Protein AF-A0AAU7W3F6-F1 (afdb_monomer_lite)

pLDDT: mean 86.33, std 10.71, range [57.38, 97.69]

Foldseek 3Di:
DDDVVPDQWDWADPDPQKIAIGGPDPAPFDGMGRDPVVVVVRVVVSVVVVPPVDDDDDDDDDPDPDD

Structure (mmCIF, N/CA/C/O backbone):
data_AF-A0AAU7W3F6-F1
#
_entry.id   AF-A0AAU7W3F6-F1
#
loop_
_atom_site.group_PDB
_atom_site.id
_atom_site.type_symbol
_atom_site.label_atom_id
_atom_site.label_alt_id
_atom_site.label_comp_id
_atom_site.label_asym_id
_atom_site.label_entity_id
_atom_site.label_seq_id
_atom_site.pdbx_PDB_ins_code
_atom_site.Cartn_x
_atom_site.Cartn_y
_atom_site.Cartn_z
_atom_site.occupancy
_atom_site.B_iso_or_equiv
_atom_site.auth_seq_id
_atom_site.auth_comp_id
_atom_site.auth_asym_id
_atom_site.auth_atom_id
_atom_site.pdbx_PDB_model_num
ATOM 1 N N . MET A 1 1 ? 11.307 -5.560 15.277 1.00 57.38 1 MET A N 1
ATOM 2 C CA . MET A 1 1 ? 11.550 -4.750 14.062 1.00 57.38 1 MET A CA 1
ATOM 3 C C . MET A 1 1 ? 10.662 -5.170 12.889 1.00 57.38 1 MET A C 1
ATOM 5 O O . MET A 1 1 ? 10.296 -4.294 12.132 1.00 57.38 1 MET A O 1
ATOM 9 N N . ASN A 1 2 ? 10.214 -6.429 12.788 1.00 61.75 2 ASN A N 1
ATOM 10 C CA . ASN A 1 2 ? 9.133 -6.836 11.878 1.00 61.75 2 ASN A CA 1
ATOM 11 C C . ASN A 1 2 ? 7.946 -7.353 12.698 1.00 61.75 2 ASN A C 1
ATOM 13 O O . ASN A 1 2 ? 7.958 -8.499 13.135 1.00 61.75 2 ASN A O 1
ATOM 17 N N . ASP A 1 3 ? 6.967 -6.492 12.971 1.00 74.12 3 ASP A N 1
ATOM 18 C CA . ASP A 1 3 ? 5.659 -6.937 13.459 1.00 74.12 3 ASP A CA 1
ATOM 19 C C . ASP A 1 3 ? 4.715 -6.980 12.251 1.00 74.12 3 ASP A C 1
ATOM 21 O O . ASP A 1 3 ? 4.393 -5.911 11.726 1.00 74.12 3 ASP A O 1
ATOM 25 N N . PRO A 1 4 ? 4.257 -8.164 11.806 1.00 71.88 4 PRO A N 1
ATOM 26 C CA . PRO A 1 4 ? 3.305 -8.291 10.702 1.00 71.88 4 PRO A CA 1
ATOM 27 C C . PRO A 1 4 ? 2.029 -7.466 10.910 1.00 71.88 4 PRO A C 1
ATOM 29 O O . PRO A 1 4 ? 1.386 -7.063 9.947 1.00 71.88 4 PRO A O 1
ATOM 32 N N . ARG A 1 5 ? 1.681 -7.140 12.165 1.00 75.88 5 ARG A N 1
ATOM 33 C CA . ARG A 1 5 ? 0.544 -6.266 12.495 1.00 75.88 5 ARG A CA 1
ATOM 34 C C . ARG A 1 5 ? 0.753 -4.809 12.085 1.00 75.88 5 ARG A C 1
ATOM 36 O O . ARG A 1 5 ? -0.203 -4.038 12.118 1.00 75.88 5 ARG A O 1
ATOM 43 N N . ARG A 1 6 ? 1.978 -4.403 11.753 1.00 81.88 6 ARG A N 1
ATOM 44 C CA . ARG A 1 6 ? 2.312 -3.040 11.313 1.00 81.88 6 ARG A CA 1
ATOM 45 C C . ARG A 1 6 ? 2.559 -2.944 9.815 1.00 81.88 6 ARG A C 1
ATOM 47 O O . ARG A 1 6 ? 2.671 -1.835 9.304 1.00 81.88 6 ARG A O 1
ATOM 54 N N . THR A 1 7 ? 2.625 -4.070 9.118 1.00 88.06 7 THR A N 1
ATOM 55 C CA . THR A 1 7 ? 2.795 -4.073 7.671 1.00 88.06 7 THR A CA 1
ATOM 56 C C . THR A 1 7 ? 1.432 -3.871 7.007 1.00 88.06 7 THR A C 1
ATOM 58 O O . THR A 1 7 ? 0.453 -4.518 7.377 1.00 88.06 7 THR A O 1
ATOM 61 N N . VAL A 1 8 ? 1.352 -2.946 6.048 1.00 89.06 8 VAL A N 1
ATOM 62 C CA . VAL A 1 8 ? 0.098 -2.590 5.352 1.00 89.06 8 VAL A CA 1
ATOM 63 C C . VAL A 1 8 ? 0.040 -3.122 3.922 1.00 89.06 8 VAL A C 1
ATOM 65 O O . VAL A 1 8 ? -1.049 -3.390 3.424 1.00 89.06 8 VAL A O 1
ATOM 68 N N . GLY A 1 9 ? 1.190 -3.369 3.295 1.00 92.44 9 GLY A N 1
ATOM 69 C CA . GLY A 1 9 ? 1.289 -3.982 1.974 1.00 92.44 9 GLY A CA 1
ATOM 70 C C . GLY A 1 9 ? 2.725 -4.352 1.608 1.00 92.44 9 GLY A C 1
ATOM 71 O O . GLY A 1 9 ? 3.665 -3.994 2.323 1.00 92.44 9 GLY A O 1
ATOM 72 N N . CYS A 1 10 ? 2.868 -5.072 0.499 1.00 94.06 10 CYS A N 1
ATOM 73 C CA . CYS A 1 10 ? 4.139 -5.426 -0.131 1.00 94.06 10 CYS A CA 1
ATOM 74 C C . CYS A 1 10 ? 4.227 -4.747 -1.501 1.00 94.06 10 CYS A C 1
ATOM 76 O O . CYS A 1 10 ? 3.254 -4.781 -2.249 1.00 94.06 10 CYS A O 1
ATOM 78 N N . ILE A 1 11 ? 5.379 -4.159 -1.827 1.00 95.81 11 ILE A N 1
ATOM 79 C CA . ILE A 1 11 ?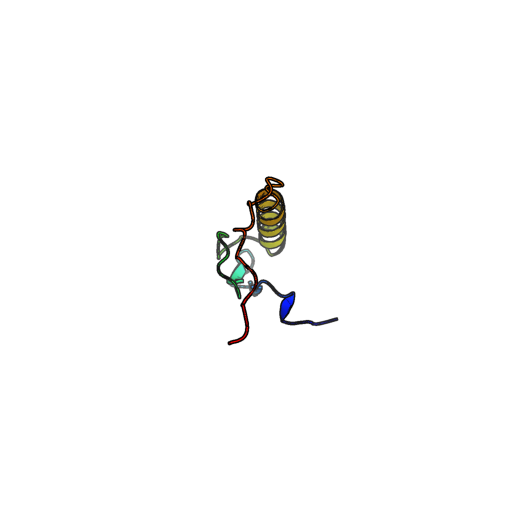 5.628 -3.503 -3.117 1.00 95.81 11 ILE A CA 1
ATOM 80 C C . ILE A 1 11 ? 6.467 -4.445 -3.980 1.00 95.81 11 ILE A C 1
ATOM 82 O O . ILE A 1 11 ? 7.522 -4.909 -3.541 1.00 95.81 11 ILE A O 1
ATOM 86 N N . TYR A 1 12 ? 6.006 -4.705 -5.195 1.00 96.62 12 TYR A N 1
ATOM 87 C CA . TYR A 1 12 ? 6.673 -5.527 -6.193 1.00 96.62 12 TYR A CA 1
ATOM 88 C C . TYR A 1 12 ? 7.003 -4.671 -7.408 1.00 96.62 12 TYR A C 1
ATOM 90 O O . TYR A 1 12 ? 6.154 -3.938 -7.904 1.00 96.62 12 TYR A O 1
ATOM 98 N N . GLN A 1 13 ? 8.238 -4.761 -7.889 1.00 96.50 13 GLN A N 1
ATOM 99 C CA . GLN A 1 13 ? 8.620 -4.112 -9.135 1.00 96.50 13 GLN A CA 1
ATOM 100 C C . GLN A 1 13 ? 8.084 -4.929 -10.316 1.00 96.50 13 GLN A C 1
ATOM 102 O O . GLN A 1 13 ? 8.367 -6.124 -10.406 1.00 96.50 13 GLN A O 1
ATOM 107 N N . VAL A 1 14 ? 7.295 -4.290 -11.182 1.00 94.75 14 VAL A N 1
ATOM 108 C CA . VAL A 1 14 ? 6.681 -4.911 -12.368 1.00 94.75 14 VAL A CA 1
ATOM 109 C C . VAL A 1 14 ? 7.534 -4.631 -13.601 1.00 94.75 14 VAL A C 1
ATOM 111 O O . VAL A 1 14 ? 7.802 -5.548 -14.376 1.00 94.75 14 VAL A O 1
ATOM 114 N N . ASP A 1 15 ? 8.029 -3.399 -13.733 1.00 94.38 15 ASP A N 1
ATOM 115 C CA . ASP A 1 15 ? 9.035 -3.013 -14.723 1.00 94.38 15 ASP A CA 1
ATOM 116 C C . ASP A 1 15 ? 9.957 -1.889 -14.195 1.00 94.38 15 ASP A C 1
ATOM 118 O O . ASP A 1 15 ? 10.065 -1.668 -12.988 1.00 94.38 15 ASP A O 1
ATOM 122 N N . GLU A 1 16 ? 10.714 -1.226 -15.071 1.00 93.38 16 GLU A N 1
ATOM 123 C CA . GLU A 1 16 ? 11.641 -0.145 -14.696 1.00 93.38 16 GLU A CA 1
ATOM 124 C C . GLU A 1 16 ? 10.935 1.073 -14.070 1.00 93.38 16 GLU A C 1
ATOM 126 O O . GLU A 1 16 ? 11.514 1.748 -13.217 1.00 93.38 16 GLU A O 1
ATOM 131 N N . TYR A 1 17 ? 9.688 1.321 -14.462 1.00 93.50 17 TYR A N 1
ATOM 132 C CA . TYR A 1 17 ? 8.894 2.493 -14.111 1.00 93.50 17 TYR A CA 1
ATOM 133 C C . TYR A 1 17 ? 7.544 2.142 -13.489 1.00 93.50 17 TYR A C 1
ATOM 135 O O . TYR A 1 17 ? 6.761 3.049 -13.256 1.00 93.50 17 TYR A O 1
ATOM 143 N N . GLU A 1 18 ? 7.242 0.870 -13.236 1.00 96.19 18 GLU A N 1
ATOM 144 C CA . GLU A 1 18 ? 5.980 0.432 -12.647 1.00 96.19 18 GLU A CA 1
ATOM 145 C C . GLU A 1 18 ? 6.217 -0.486 -11.445 1.00 96.19 18 GLU A C 1
ATOM 147 O O . GLU A 1 18 ? 7.007 -1.439 -11.472 1.00 96.19 18 GLU A O 1
ATOM 152 N N . VAL A 1 19 ? 5.465 -0.220 -10.380 1.00 97.69 19 VAL A N 1
ATOM 153 C CA . VAL A 1 19 ? 5.364 -1.072 -9.201 1.00 97.69 19 VAL A CA 1
ATOM 154 C C . VAL A 1 19 ? 3.911 -1.429 -8.912 1.00 97.69 19 VAL A C 1
ATOM 156 O O . VAL A 1 19 ? 3.001 -0.609 -9.045 1.00 97.69 19 VAL A O 1
ATOM 159 N N . GLU A 1 20 ? 3.704 -2.658 -8.455 1.00 97.44 20 GLU A N 1
ATOM 160 C CA . GLU A 1 20 ? 2.419 -3.169 -7.998 1.00 97.44 20 GLU A CA 1
ATOM 161 C C . GLU A 1 20 ? 2.456 -3.387 -6.486 1.00 97.44 20 GLU A C 1
ATOM 163 O O . GLU A 1 20 ? 3.438 -3.872 -5.918 1.00 97.44 20 GLU A O 1
ATOM 168 N N . VAL A 1 21 ? 1.373 -3.011 -5.814 1.00 97.06 21 VAL A N 1
ATOM 169 C CA . VAL A 1 21 ? 1.240 -3.109 -4.365 1.00 97.06 21 VAL A CA 1
ATOM 170 C C . VAL A 1 21 ? 0.183 -4.140 -4.024 1.00 97.06 21 VAL A C 1
ATOM 172 O O . VAL A 1 21 ? -0.984 -4.014 -4.394 1.00 97.06 21 VAL A O 1
ATOM 175 N N . MET A 1 22 ? 0.591 -5.139 -3.250 1.00 95.69 22 MET A N 1
ATOM 176 C CA . MET A 1 22 ? -0.318 -6.088 -2.626 1.00 95.69 22 MET A CA 1
ATOM 177 C C . MET A 1 22 ? -0.650 -5.601 -1.217 1.00 95.69 22 MET A C 1
ATOM 179 O O . MET A 1 22 ? 0.155 -5.745 -0.292 1.00 95.69 22 MET A O 1
ATOM 183 N N . TRP A 1 23 ? -1.834 -5.019 -1.047 1.00 94.25 23 TRP A N 1
ATOM 184 C CA . TRP A 1 23 ? -2.322 -4.585 0.260 1.00 94.25 23 TRP A CA 1
ATOM 185 C C . TRP A 1 23 ? -2.721 -5.783 1.125 1.00 94.25 23 TRP A C 1
ATOM 187 O O . TRP A 1 23 ? -3.386 -6.711 0.674 1.00 94.25 23 TRP A O 1
ATOM 197 N N . MET A 1 24 ? -2.332 -5.754 2.399 1.00 91.19 24 MET A N 1
ATOM 198 C CA . MET A 1 24 ? -2.714 -6.774 3.388 1.00 91.19 24 MET A CA 1
ATOM 199 C C . MET A 1 24 ? -3.968 -6.399 4.180 1.00 91.19 24 MET A C 1
ATOM 201 O O . MET A 1 24 ? -4.429 -7.163 5.027 1.00 91.19 24 MET A O 1
ATOM 205 N N . ARG A 1 25 ? -4.501 -5.202 3.939 1.00 85.44 25 ARG A N 1
ATOM 206 C CA . ARG A 1 25 ? -5.735 -4.687 4.525 1.00 85.44 25 ARG A CA 1
ATOM 207 C C . ARG A 1 25 ? -6.590 -4.102 3.417 1.00 85.44 25 ARG A C 1
ATOM 209 O O . ARG A 1 25 ? -6.065 -3.717 2.376 1.00 85.44 25 ARG A O 1
ATOM 216 N N . ASP A 1 26 ? -7.884 -4.002 3.680 1.00 86.75 26 ASP A N 1
ATOM 217 C CA . ASP A 1 26 ? -8.792 -3.271 2.807 1.00 86.75 26 ASP A CA 1
ATOM 218 C C . ASP A 1 26 ? -8.523 -1.767 2.959 1.00 86.75 26 ASP A C 1
ATOM 220 O O . ASP A 1 26 ? -8.864 -1.147 3.969 1.00 86.75 26 ASP A O 1
ATOM 224 N N . ILE A 1 27 ? -7.775 -1.224 2.002 1.00 85.06 27 ILE A N 1
ATOM 225 C CA . ILE A 1 27 ? -7.279 0.148 1.982 1.00 85.06 27 ILE A CA 1
ATOM 226 C C . ILE A 1 27 ? -7.756 0.762 0.664 1.00 85.06 27 ILE A C 1
ATOM 228 O O . ILE A 1 27 ? -7.479 0.193 -0.392 1.00 85.06 27 ILE A O 1
ATOM 232 N N . PRO A 1 28 ? -8.426 1.927 0.683 1.00 87.38 28 PRO A N 1
ATOM 233 C CA . PRO A 1 28 ? -8.872 2.612 -0.527 1.00 87.38 28 PRO A CA 1
ATOM 234 C C . PRO A 1 28 ? -7.705 3.353 -1.211 1.00 87.38 28 PRO A C 1
ATOM 236 O O . PRO A 1 28 ? -7.747 4.571 -1.375 1.00 87.38 28 PRO A O 1
ATOM 239 N N . ALA A 1 29 ? -6.654 2.613 -1.563 1.00 89.94 29 ALA A N 1
ATOM 240 C CA . ALA A 1 29 ? -5.458 3.071 -2.262 1.00 89.94 29 ALA A CA 1
ATOM 241 C C . ALA A 1 29 ? -5.337 2.350 -3.613 1.00 89.94 29 ALA A C 1
ATOM 243 O O . ALA A 1 29 ? -5.887 1.261 -3.804 1.00 89.94 29 ALA A O 1
ATOM 244 N N . ALA A 1 30 ? -4.612 2.943 -4.561 1.00 94.25 30 ALA A N 1
ATOM 245 C CA . ALA A 1 30 ? -4.336 2.277 -5.833 1.00 94.25 30 ALA A CA 1
ATOM 246 C C . ALA A 1 30 ? -3.452 1.031 -5.625 1.00 94.25 30 ALA A C 1
ATOM 248 O O . ALA A 1 30 ? -2.805 0.868 -4.592 1.00 94.25 30 ALA A O 1
ATOM 249 N N . THR A 1 31 ? -3.423 0.129 -6.606 1.00 95.88 31 THR A N 1
ATOM 250 C CA . THR A 1 31 ? -2.543 -1.054 -6.589 1.00 95.88 31 THR A CA 1
ATOM 251 C C . THR A 1 31 ? -1.379 -0.946 -7.566 1.00 95.88 31 THR A C 1
ATOM 253 O O . THR A 1 31 ? -0.490 -1.783 -7.511 1.00 95.88 31 THR A O 1
ATOM 256 N N . ARG A 1 32 ? -1.349 0.069 -8.439 1.00 96.69 32 ARG A N 1
ATOM 257 C CA . ARG A 1 32 ? -0.282 0.312 -9.422 1.00 96.69 32 ARG A CA 1
ATOM 258 C C . ARG A 1 32 ? 0.222 1.741 -9.323 1.00 96.69 32 ARG A C 1
ATOM 260 O O . ARG A 1 32 ? -0.585 2.667 -9.253 1.00 96.69 32 ARG A O 1
ATOM 267 N N . PHE A 1 33 ? 1.539 1.900 -9.345 1.00 96.75 33 PHE A N 1
ATOM 268 C CA . PHE A 1 33 ? 2.224 3.182 -9.210 1.00 96.75 33 PHE A CA 1
ATOM 269 C C . PHE A 1 33 ? 3.471 3.218 -10.083 1.00 96.75 33 PHE A C 1
ATOM 271 O O . PHE A 1 33 ? 3.979 2.172 -10.477 1.00 96.75 33 PHE A O 1
ATOM 278 N N . MET A 1 34 ? 3.993 4.417 -10.337 1.00 96.31 34 MET A N 1
ATOM 279 C CA . MET A 1 34 ? 5.211 4.577 -11.134 1.00 96.31 34 MET A CA 1
ATOM 280 C C . MET A 1 34 ? 6.494 4.433 -10.295 1.00 96.31 34 MET A C 1
ATOM 282 O O . MET A 1 34 ? 7.601 4.284 -10.805 1.00 96.31 34 MET A O 1
ATOM 286 N N . SER A 1 35 ? 6.365 4.512 -8.970 1.00 95.94 35 SER A N 1
ATOM 287 C CA . SER A 1 35 ? 7.486 4.438 -8.043 1.00 95.94 35 SER A CA 1
ATOM 288 C C . SER A 1 35 ? 7.038 3.939 -6.669 1.00 95.94 35 SER A C 1
ATOM 290 O O . SER A 1 35 ? 5.930 4.257 -6.227 1.00 95.94 35 SER A O 1
ATOM 292 N N . PRO A 1 36 ? 7.911 3.242 -5.915 1.00 94.88 36 PRO A N 1
ATOM 293 C CA . PRO A 1 36 ? 7.669 2.944 -4.504 1.00 94.88 36 PRO A CA 1
ATOM 294 C C . PRO A 1 36 ? 7.411 4.192 -3.647 1.00 94.88 36 PRO A C 1
ATOM 296 O O . PRO A 1 36 ? 6.767 4.100 -2.604 1.00 94.88 36 PRO A O 1
ATOM 299 N N . ILE A 1 37 ? 7.922 5.356 -4.060 1.00 95.88 37 ILE A N 1
ATOM 300 C CA . ILE A 1 37 ? 7.724 6.619 -3.338 1.00 95.88 37 ILE A CA 1
ATOM 301 C C . ILE A 1 37 ? 6.268 7.079 -3.425 1.00 95.88 37 ILE A C 1
ATOM 303 O O . ILE A 1 37 ? 5.712 7.511 -2.417 1.00 95.88 37 ILE A O 1
ATOM 307 N N . ASP A 1 38 ? 5.629 6.912 -4.582 1.00 95.56 38 ASP A N 1
ATOM 308 C CA . ASP A 1 38 ? 4.229 7.296 -4.776 1.00 95.56 38 ASP A CA 1
ATOM 309 C C . ASP A 1 38 ? 3.302 6.476 -3.865 1.00 95.56 38 ASP A C 1
ATOM 311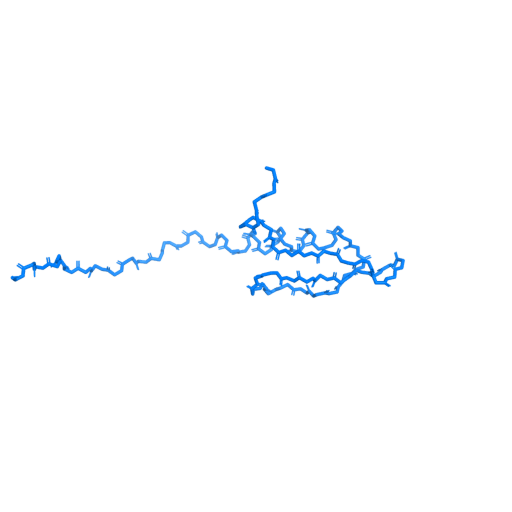 O O . ASP A 1 38 ? 2.352 7.011 -3.296 1.00 95.56 38 ASP A O 1
ATOM 315 N N . VAL A 1 39 ? 3.638 5.198 -3.643 1.00 94.81 39 VAL A N 1
ATOM 316 C CA . VAL A 1 39 ? 2.944 4.320 -2.685 1.00 94.81 39 VAL A CA 1
ATOM 317 C C . VAL A 1 39 ? 2.993 4.904 -1.271 1.00 94.81 39 VAL A C 1
ATOM 319 O O . VAL A 1 39 ? 1.984 4.932 -0.566 1.00 94.81 39 VAL A O 1
ATOM 322 N N . LEU A 1 40 ? 4.172 5.362 -0.833 1.00 93.69 40 LEU A N 1
ATOM 323 C CA . LEU A 1 40 ? 4.359 5.917 0.509 1.00 93.69 40 LEU A CA 1
ATOM 324 C C . LEU A 1 40 ? 3.582 7.223 0.698 1.00 93.69 40 LEU A C 1
ATOM 326 O O . LEU A 1 40 ? 2.989 7.428 1.761 1.00 93.69 40 LEU A O 1
ATOM 330 N N . GLU A 1 41 ? 3.568 8.088 -0.313 1.00 94.25 41 GLU A N 1
ATOM 331 C CA . GLU A 1 41 ? 2.825 9.348 -0.263 1.00 94.25 41 GLU A CA 1
ATOM 332 C C . GLU A 1 41 ? 1.306 9.120 -0.235 1.00 94.25 41 GLU A C 1
ATOM 334 O O . GLU A 1 41 ? 0.616 9.757 0.567 1.00 94.25 41 GLU A O 1
ATOM 339 N N . ASP A 1 42 ? 0.784 8.156 -0.999 1.00 92.81 42 ASP A N 1
ATOM 340 C CA . ASP A 1 42 ? -0.646 7.814 -0.978 1.00 92.81 42 ASP A CA 1
ATOM 341 C C . ASP A 1 42 ? -1.075 7.258 0.394 1.00 92.81 42 ASP A C 1
ATOM 343 O O . ASP A 1 42 ? -2.050 7.722 0.995 1.00 92.81 42 ASP A O 1
ATOM 347 N N . VAL A 1 43 ? -0.277 6.352 0.980 1.00 90.94 43 VAL A N 1
ATOM 348 C CA . VAL A 1 43 ? -0.508 5.837 2.345 1.00 90.94 43 VAL A CA 1
ATOM 349 C C . VAL A 1 43 ? -0.488 6.969 3.369 1.00 90.94 43 VAL A C 1
ATOM 351 O O . VAL A 1 43 ? -1.351 7.037 4.248 1.00 90.94 43 VAL A O 1
ATOM 354 N N . ARG A 1 44 ? 0.474 7.890 3.261 1.00 90.44 44 ARG A N 1
ATOM 355 C CA . ARG A 1 44 ? 0.579 9.043 4.161 1.00 90.44 44 ARG A CA 1
ATOM 356 C C . ARG A 1 44 ? -0.640 9.955 4.045 1.00 90.44 44 ARG A C 1
ATOM 358 O O . ARG A 1 44 ? -1.147 10.433 5.066 1.00 90.44 44 ARG A O 1
ATOM 365 N N . GLN A 1 45 ? -1.126 10.186 2.828 1.00 89.31 45 GLN A N 1
ATOM 366 C CA . GLN A 1 45 ? -2.324 10.980 2.597 1.00 89.31 45 GLN A CA 1
ATOM 367 C C . GLN A 1 45 ? -3.560 10.293 3.184 1.00 89.31 45 GLN A C 1
ATOM 369 O O . GLN A 1 45 ? -4.365 10.951 3.851 1.00 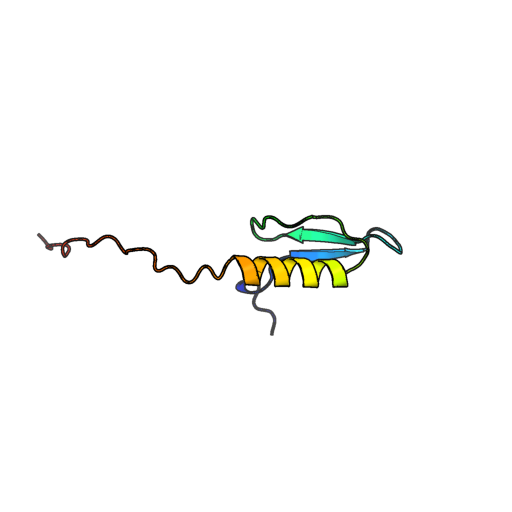89.31 45 GLN A O 1
ATOM 374 N N . LEU A 1 46 ? -3.704 8.984 3.005 1.00 87.25 46 LEU A N 1
ATOM 375 C CA . LEU A 1 46 ? -4.830 8.239 3.552 1.00 87.25 46 LEU A CA 1
ATOM 376 C C . LEU A 1 46 ? -4.844 8.247 5.086 1.00 87.25 46 LEU A C 1
ATOM 378 O O . LEU A 1 46 ? -5.878 8.537 5.692 1.00 87.25 46 LEU A O 1
ATOM 382 N N . GLU A 1 47 ? -3.692 8.015 5.714 1.00 84.69 47 GLU A N 1
ATOM 383 C CA . GLU A 1 47 ? -3.534 8.116 7.167 1.00 84.69 47 GLU A CA 1
ATOM 384 C C . GLU A 1 47 ? -3.924 9.510 7.676 1.00 84.69 47 GLU A C 1
ATOM 386 O O . GLU A 1 47 ? -4.580 9.639 8.710 1.00 84.69 47 GLU A O 1
ATOM 391 N N . SER A 1 48 ? -3.583 10.569 6.932 1.00 83.12 48 SER A N 1
ATOM 392 C CA . SER A 1 48 ? -3.975 11.936 7.293 1.00 83.12 48 SER A CA 1
ATOM 393 C C . SER A 1 48 ? -5.493 12.163 7.228 1.00 83.12 48 SER A C 1
ATOM 395 O O . SER A 1 48 ? -6.038 12.838 8.101 1.00 83.12 48 SER A O 1
ATOM 397 N N . ARG A 1 49 ? -6.190 11.558 6.252 1.00 76.31 49 ARG A N 1
ATOM 398 C CA . ARG A 1 49 ? -7.655 11.648 6.091 1.00 76.31 49 ARG A CA 1
ATOM 399 C C . ARG A 1 49 ? -8.412 10.833 7.140 1.00 76.31 49 ARG A C 1
ATOM 401 O O 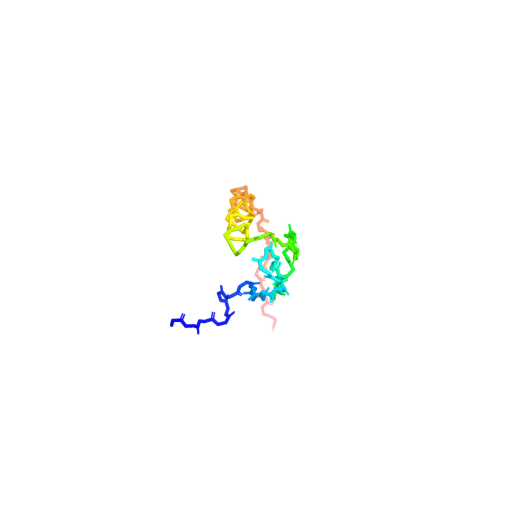. ARG A 1 49 ? -9.464 11.264 7.603 1.00 76.31 49 ARG A O 1
ATOM 408 N N . SER A 1 50 ? -7.880 9.670 7.518 1.00 66.56 50 SER A N 1
ATOM 409 C CA . SER A 1 50 ? -8.498 8.752 8.486 1.00 66.56 50 SER A CA 1
ATOM 410 C C . SER A 1 50 ? -8.594 9.346 9.899 1.00 66.56 50 SER A C 1
ATOM 412 O O . SER A 1 50 ? -9.490 9.003 10.670 1.00 66.56 50 SER A O 1
ATOM 414 N N . ARG A 1 51 ? -7.741 10.325 10.237 1.00 65.81 51 ARG A N 1
ATOM 415 C CA . ARG A 1 51 ? -7.770 11.052 11.519 1.00 65.81 51 ARG A CA 1
ATOM 416 C C . ARG A 1 51 ? -8.918 12.063 11.628 1.00 65.81 51 ARG A C 1
ATOM 418 O O . ARG A 1 51 ? -8.718 13.175 12.115 1.00 65.81 51 ARG A O 1
ATOM 425 N N . SER A 1 52 ? -10.132 11.688 11.229 1.00 61.75 52 SER A N 1
ATOM 426 C CA . SER A 1 52 ? -11.321 12.403 11.687 1.00 61.75 52 SER A CA 1
ATOM 427 C C . SER A 1 52 ? -11.351 12.321 13.213 1.00 61.75 52 SER A C 1
ATOM 429 O O . SER A 1 52 ? -11.567 11.265 13.797 1.00 61.75 52 SER A O 1
ATOM 431 N N . THR A 1 53 ? -11.078 13.441 13.875 1.00 63.62 53 THR A N 1
ATOM 432 C CA . THR A 1 53 ? -11.011 13.553 15.339 1.00 63.62 53 THR A CA 1
ATOM 433 C C . THR A 1 53 ? -12.387 13.584 15.992 1.00 63.62 53 THR A C 1
ATOM 435 O O . THR A 1 53 ? -12.487 13.793 17.201 1.00 63.62 53 THR A O 1
ATOM 438 N N . ARG A 1 54 ? -13.465 1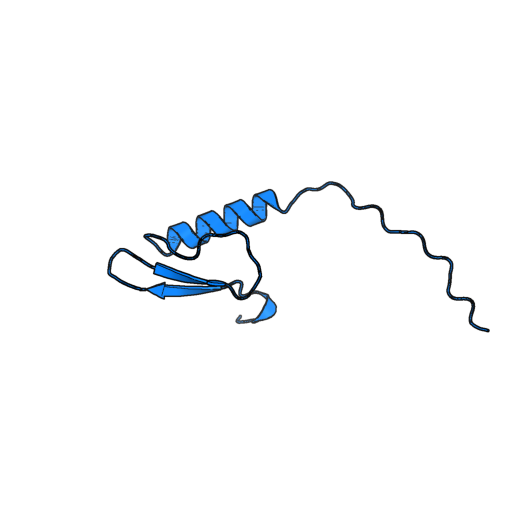3.414 15.215 1.00 70.56 54 ARG A N 1
ATOM 439 C CA . ARG A 1 54 ? -14.825 13.465 15.737 1.00 70.56 54 ARG A CA 1
ATOM 440 C C . ARG A 1 54 ? -15.050 12.253 16.648 1.00 70.56 54 ARG A C 1
ATOM 442 O O . ARG A 1 54 ? -15.021 11.128 16.151 1.00 70.56 54 ARG A O 1
ATOM 449 N N . PRO A 1 55 ? -15.308 12.451 17.953 1.00 77.50 55 PRO A N 1
ATOM 450 C CA . PRO A 1 55 ? -15.605 11.343 18.847 1.00 77.50 55 PRO A CA 1
ATOM 451 C C . PRO A 1 55 ? -16.821 10.569 18.333 1.00 77.50 55 PRO A C 1
ATOM 453 O O . PRO A 1 55 ? -17.854 11.170 18.028 1.00 77.50 55 PRO A O 1
ATOM 456 N N . ILE A 1 56 ? -16.700 9.246 18.238 1.00 77.25 56 ILE A N 1
ATOM 457 C CA . ILE A 1 56 ? -17.843 8.365 17.993 1.00 77.25 56 ILE A CA 1
ATOM 458 C C . ILE A 1 56 ? -18.464 8.077 19.366 1.00 77.25 56 ILE A C 1
ATOM 460 O O . ILE A 1 56 ? -17.759 7.562 20.237 1.00 77.25 56 ILE A O 1
ATOM 464 N N . PRO A 1 57 ? -19.743 8.420 19.606 1.00 84.75 57 PRO A N 1
ATOM 465 C CA . PRO A 1 57 ? -20.402 8.106 20.868 1.00 84.75 57 PRO A CA 1
ATOM 466 C C . PRO A 1 57 ? -20.400 6.594 21.108 1.00 84.75 57 PRO A C 1
ATOM 468 O O . PRO A 1 57 ? -20.861 5.830 20.260 1.00 84.75 57 PRO A O 1
ATOM 471 N N . ILE A 1 58 ? -19.891 6.158 22.260 1.00 85.81 58 ILE A N 1
ATOM 472 C CA . ILE A 1 58 ? -19.962 4.753 22.672 1.00 85.81 58 ILE A CA 1
ATOM 473 C 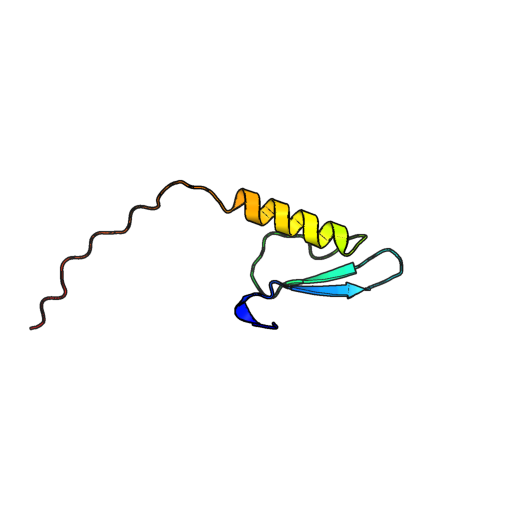C . ILE A 1 58 ? -21.381 4.496 23.204 1.00 85.81 58 ILE A C 1
ATOM 475 O O . ILE A 1 58 ? -21.826 5.238 24.083 1.00 85.81 58 ILE A O 1
ATOM 479 N N . PRO A 1 59 ? -22.105 3.470 22.717 1.00 87.56 59 PRO A N 1
ATOM 480 C CA . PRO A 1 59 ? -23.401 3.112 23.281 1.00 87.56 59 PRO A CA 1
ATOM 481 C C . PRO A 1 59 ? -23.268 2.739 24.761 1.00 87.56 59 PRO A C 1
ATOM 483 O O . PRO A 1 59 ? -22.486 1.858 25.117 1.00 87.56 59 PRO A O 1
ATOM 486 N N . HIS A 1 60 ? -24.049 3.382 25.629 1.00 86.62 60 HIS A N 1
ATOM 487 C CA . HIS A 1 60 ? -24.130 2.992 27.034 1.00 86.62 60 HIS A CA 1
ATOM 488 C C . HIS A 1 60 ? -24.887 1.664 27.148 1.00 86.62 60 HIS A C 1
ATOM 490 O O . HIS A 1 60 ? -26.063 1.590 26.795 1.00 86.62 60 HIS A O 1
ATOM 496 N N . GLN A 1 61 ? -24.219 0.622 27.644 1.00 86.75 61 GLN A N 1
ATOM 497 C CA . GLN A 1 61 ? -24.853 -0.653 27.982 1.00 86.75 61 GLN A CA 1
ATOM 498 C C . GLN A 1 61 ? -25.040 -0.745 29.504 1.00 86.75 61 GLN A C 1
ATOM 500 O O . GLN A 1 61 ? -24.128 -0.360 30.244 1.00 86.75 61 GLN A O 1
ATOM 505 N N . PRO A 1 62 ? -26.201 -1.219 29.993 1.00 87.62 62 PRO A N 1
ATOM 506 C CA . PRO A 1 62 ? -26.385 -1.472 31.415 1.00 87.62 62 PRO A CA 1
ATOM 507 C C . PRO A 1 62 ? -25.414 -2.572 31.881 1.00 87.62 62 PRO A C 1
ATOM 509 O O . PRO A 1 62 ? -25.039 -3.434 31.081 1.00 87.62 62 PRO A O 1
ATOM 512 N N . PRO A 1 63 ? -24.991 -2.568 33.157 1.00 88.81 63 PRO A N 1
ATOM 513 C CA . PRO A 1 63 ? -24.147 -3.628 33.692 1.00 88.81 63 PRO A CA 1
ATOM 514 C C . PRO A 1 63 ? -24.829 -4.989 33.520 1.00 88.81 63 PRO A C 1
ATOM 516 O O . PRO A 1 63 ? -26.034 -5.120 33.744 1.00 88.81 63 PRO A O 1
ATOM 519 N N . LEU A 1 64 ? -24.051 -6.002 33.131 1.00 85.81 64 LEU A N 1
ATOM 520 C CA . LEU A 1 64 ? -24.515 -7.386 33.078 1.00 85.81 64 LEU A CA 1
ATOM 521 C C . LEU A 1 64 ? -24.829 -7.826 34.512 1.00 85.81 64 LEU A C 1
ATOM 523 O O . LEU A 1 64 ? -23.925 -8.125 35.289 1.00 85.81 64 LEU A O 1
ATOM 527 N N . ILE A 1 65 ? -26.108 -7.807 34.884 1.00 80.06 65 ILE A N 1
ATOM 528 C CA . ILE A 1 65 ? -26.562 -8.358 36.158 1.00 80.06 65 ILE A CA 1
ATOM 529 C C . ILE A 1 65 ? -26.386 -9.873 36.048 1.00 80.06 65 ILE A C 1
ATOM 531 O O . ILE A 1 65 ? -27.135 -10.540 35.335 1.00 80.06 65 ILE A O 1
ATOM 535 N N . ALA A 1 66 ? -25.355 -10.403 36.707 1.00 69.38 66 ALA A N 1
ATOM 536 C CA . ALA A 1 66 ? -25.213 -11.836 36.915 1.00 69.38 66 ALA A CA 1
ATOM 537 C C . ALA A 1 66 ? -26.435 -12.315 37.712 1.00 69.38 66 ALA A C 1
ATOM 539 O O . ALA A 1 66 ? -26.677 -11.831 38.819 1.00 69.38 66 ALA A O 1
ATOM 540 N N . SER A 1 67 ? -27.234 -13.182 37.090 1.00 62.28 67 SER A N 1
ATOM 541 C CA . SER A 1 67 ? -28.324 -13.917 37.743 1.00 62.28 67 SER A CA 1
ATOM 542 C C . SER A 1 67 ? -27.778 -15.184 38.383 1.00 62.28 67 SER A C 1
ATOM 544 O O . SER A 1 67 ? -26.857 -15.774 37.772 1.00 62.28 67 SER A O 1
#

Radius of gyration: 18.85 Å; chains: 1; bounding box: 40×28×52 Å

Secondary structure (DSSP, 8-state):
---GGG--EEEEE-SSS-EEEEESS--SS-SEESSHHHHHHHHHHHHHHH---PPPPPPPPPP----

Organism: NCBI:txid3160749

Sequence (67 aa):
MNDPRRTVGCIYQVDEYEVEVMWMRDIPAATRFMSPIDVLEDVRQLESRSRSTRPIPIPHQPPLIAS